Protein AF-A0A959GMM0-F1 (afdb_monomer_lite)

Secondary structure (DSSP, 8-state):
-HHHHHHHHHTSTT--------SSHHHHHHHHSS--PPPHHHHHHHHHHIIIIIHHHHHHHHH--

Foldseek 3Di:
DLQVVLLLQVLPPVDPDDDDDDDDPVVVCSNPPPRDRDDPVRNVVVVCCCVVPPVVVVVVVVVVD

Sequence (65 aa):
KTELAMSFITSFPEVSTVIPGIKTAEQAGRNTSGLMQLDRADHEFLQQLFDDNFQSLLEMMLQAG

pLDDT: mean 92.75, std 5.09, range [65.69, 97.31]

Radius of gyration: 14.18 Å; chains: 1; bounding box: 27×32×32 Å

Structure (mmCIF, N/CA/C/O backbone):
data_AF-A0A959GMM0-F1
#
_entry.id   AF-A0A959GMM0-F1
#
loop_
_atom_site.group_PDB
_atom_site.id
_atom_site.type_symbol
_atom_site.label_atom_id
_atom_site.label_alt_id
_atom_site.label_comp_id
_atom_site.label_asym_id
_atom_site.label_entity_id
_atom_site.label_seq_id
_atom_site.pdbx_PDB_ins_code
_atom_site.Cartn_x
_atom_site.Cartn_y
_atom_site.Cartn_z
_atom_site.occupancy
_atom_site.B_iso_or_equiv
_atom_site.auth_seq_id
_atom_site.auth_comp_id
_atom_site.auth_asym_id
_atom_site.auth_atom_id
_atom_site.pdbx_PDB_model_num
ATOM 1 N N . LYS A 1 1 ? 7.546 -5.825 0.500 1.00 68.94 1 LYS A N 1
ATOM 2 C CA . LYS A 1 1 ? 7.047 -4.562 1.128 1.00 68.94 1 LYS A CA 1
ATOM 3 C C . LYS A 1 1 ? 6.343 -3.631 0.130 1.00 68.94 1 LYS A C 1
ATOM 5 O O . LYS A 1 1 ? 5.722 -2.680 0.572 1.00 68.94 1 LYS A O 1
ATOM 10 N N . THR A 1 2 ? 6.388 -3.906 -1.180 1.00 87.25 2 THR A N 1
ATOM 11 C CA . THR A 1 2 ? 5.595 -3.161 -2.176 1.00 87.25 2 THR A CA 1
ATOM 12 C C . THR A 1 2 ? 4.206 -3.770 -2.347 1.00 87.25 2 THR A C 1
ATOM 14 O O . THR A 1 2 ? 3.245 -3.019 -2.469 1.00 87.25 2 THR A O 1
ATOM 17 N N . GLU A 1 3 ? 4.079 -5.103 -2.253 1.00 91.12 3 GLU A N 1
ATOM 18 C CA . GLU A 1 3 ? 2.782 -5.769 -2.417 1.00 91.12 3 GLU A CA 1
ATOM 19 C C . GLU A 1 3 ? 1.775 -5.324 -1.355 1.00 91.12 3 GLU A C 1
ATOM 21 O O . GLU A 1 3 ? 0.630 -5.064 -1.696 1.00 91.12 3 GLU A O 1
ATOM 26 N N . LEU A 1 4 ? 2.193 -5.168 -0.090 1.00 92.81 4 LEU A N 1
ATOM 27 C CA . LEU A 1 4 ? 1.305 -4.707 0.988 1.00 92.81 4 LEU A CA 1
ATOM 28 C C . LEU A 1 4 ? 0.788 -3.283 0.740 1.00 92.81 4 LEU A C 1
ATOM 30 O O . LEU A 1 4 ? -0.389 -3.021 0.941 1.00 92.81 4 LEU A O 1
ATOM 34 N N . ALA A 1 5 ? 1.649 -2.377 0.269 1.00 92.75 5 ALA A N 1
ATOM 35 C CA . ALA A 1 5 ? 1.240 -1.009 -0.039 1.00 92.75 5 ALA A CA 1
ATOM 36 C C . ALA A 1 5 ? 0.252 -0.968 -1.215 1.00 92.75 5 ALA A C 1
ATOM 38 O O . ALA A 1 5 ? -0.748 -0.261 -1.150 1.00 92.75 5 ALA A O 1
ATOM 39 N N . MET A 1 6 ? 0.504 -1.753 -2.269 1.00 94.25 6 MET A N 1
ATOM 40 C CA . MET A 1 6 ? -0.434 -1.879 -3.390 1.00 94.25 6 MET A CA 1
ATOM 41 C C . MET A 1 6 ? -1.757 -2.498 -2.933 1.00 94.25 6 MET A C 1
ATOM 43 O O . MET A 1 6 ? -2.800 -1.918 -3.201 1.00 94.25 6 MET A O 1
ATOM 47 N N . SER A 1 7 ? -1.696 -3.594 -2.170 1.00 94.06 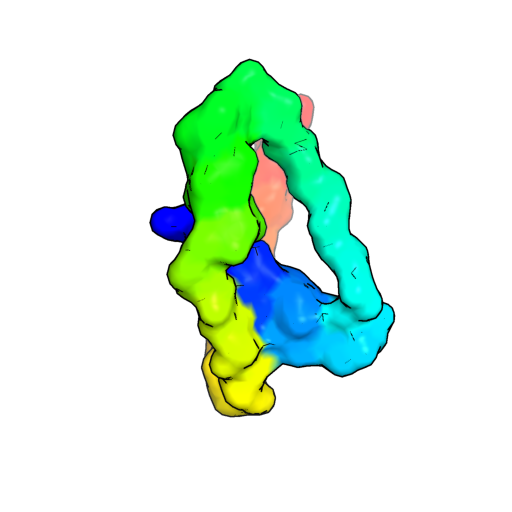7 SER A N 1
ATOM 48 C CA . SER A 1 7 ? -2.854 -4.288 -1.590 1.00 94.06 7 SER A CA 1
ATOM 49 C C . SER A 1 7 ? -3.711 -3.341 -0.757 1.00 94.06 7 SER A C 1
ATOM 51 O O . SER A 1 7 ? -4.913 -3.265 -0.975 1.00 94.06 7 SER A O 1
ATOM 53 N N . PHE A 1 8 ? -3.094 -2.552 0.126 1.00 95.44 8 PHE A N 1
ATOM 54 C CA . PHE A 1 8 ? -3.789 -1.551 0.930 1.00 95.44 8 PHE A CA 1
ATOM 55 C C . PHE A 1 8 ? -4.546 -0.540 0.066 1.00 95.44 8 PHE A C 1
ATOM 57 O O . PHE A 1 8 ? -5.738 -0.341 0.267 1.00 95.44 8 PHE A O 1
ATOM 64 N N . ILE A 1 9 ? -3.895 0.059 -0.936 1.00 94.06 9 ILE A N 1
ATOM 65 C CA . ILE A 1 9 ? -4.538 1.073 -1.788 1.00 94.06 9 ILE A CA 1
ATOM 66 C C . ILE A 1 9 ? -5.658 0.452 -2.638 1.00 94.06 9 ILE A C 1
ATOM 68 O O . ILE A 1 9 ? -6.724 1.044 -2.774 1.00 94.06 9 ILE A O 1
ATOM 72 N N . THR A 1 10 ? -5.446 -0.741 -3.200 1.00 94.06 10 THR A N 1
ATOM 73 C CA . THR A 1 10 ? -6.448 -1.421 -4.041 1.00 94.06 10 THR A CA 1
ATOM 74 C C . THR A 1 10 ? -7.604 -2.038 -3.255 1.00 94.06 10 THR A C 1
ATOM 76 O O . THR A 1 10 ? -8.536 -2.555 -3.868 1.00 94.06 10 THR A O 1
ATOM 79 N N . SER A 1 11 ? -7.533 -2.043 -1.923 1.00 94.56 11 SER A N 1
ATOM 80 C CA . SER A 1 11 ? -8.585 -2.601 -1.066 1.00 94.56 11 SER A CA 1
ATOM 81 C C . SER A 1 11 ? -9.636 -1.569 -0.642 1.00 94.56 11 SER A C 1
ATOM 83 O O . SER A 1 11 ? -10.687 -1.934 -0.123 1.00 94.56 11 SER A O 1
ATOM 85 N N . PHE A 1 12 ? -9.422 -0.285 -0.954 1.00 93.75 12 PHE A N 1
ATOM 86 C CA . PHE A 1 12 ? -10.468 0.731 -0.846 1.00 93.75 12 PHE A CA 1
ATOM 87 C C . PHE A 1 12 ? -11.514 0.541 -1.956 1.00 93.75 12 PHE A C 1
ATOM 89 O O . PHE A 1 12 ? -11.149 0.618 -3.133 1.00 93.75 12 PHE A O 1
ATOM 96 N N . PRO A 1 13 ? -12.807 0.347 -1.630 1.00 91.56 13 PRO A N 1
ATOM 97 C CA . PRO A 1 13 ? -13.861 0.164 -2.632 1.00 91.56 13 PRO A CA 1
ATOM 98 C C . PRO A 1 13 ? -13.977 1.316 -3.641 1.00 91.56 13 PRO A C 1
ATOM 100 O O . PRO A 1 13 ? -14.421 1.116 -4.771 1.00 91.56 13 PRO A O 1
ATOM 103 N N . GLU A 1 14 ? -13.582 2.524 -3.240 1.00 95.06 14 GLU A N 1
ATOM 104 C CA . GLU A 1 14 ? -13.599 3.735 -4.058 1.00 95.06 14 GLU A CA 1
ATOM 105 C C . GLU A 1 14 ? -12.446 3.788 -5.076 1.00 95.06 14 GLU A C 1
ATOM 107 O O . GLU A 1 14 ? -12.482 4.589 -6.015 1.00 95.06 14 GLU A O 1
ATOM 112 N N . VAL A 1 15 ? -11.424 2.940 -4.922 1.00 94.12 15 VAL A N 1
ATOM 113 C CA . VAL A 1 15 ? -10.269 2.867 -5.821 1.00 94.12 15 VAL A CA 1
ATOM 114 C C . VAL A 1 15 ? -10.502 1.783 -6.867 1.00 94.12 15 VAL A C 1
ATOM 116 O O . VAL A 1 15 ? -10.385 0.590 -6.610 1.00 94.12 15 VAL A O 1
ATOM 119 N N . SER A 1 16 ? -10.772 2.201 -8.101 1.00 93.06 16 SER A N 1
ATOM 120 C CA . SER A 1 16 ? -10.969 1.278 -9.224 1.00 93.06 16 SER A CA 1
ATOM 121 C C . SER A 1 16 ? -9.665 0.827 -9.886 1.00 93.06 16 SER A C 1
ATOM 123 O O . SER A 1 16 ? -9.618 -0.231 -10.512 1.00 93.06 16 SER A O 1
ATOM 125 N N . THR A 1 17 ? -8.605 1.638 -9.827 1.00 92.31 17 THR A N 1
ATOM 126 C CA . THR A 1 17 ? -7.322 1.369 -10.494 1.00 92.31 17 THR A CA 1
ATOM 127 C C . THR A 1 17 ? -6.188 2.148 -9.830 1.00 92.31 17 THR A C 1
ATOM 129 O O . THR A 1 17 ? -6.347 3.317 -9.486 1.00 92.31 17 THR A O 1
ATOM 132 N N . VAL A 1 18 ? -5.012 1.522 -9.719 1.00 91.88 18 VAL A N 1
ATOM 133 C CA . VAL A 1 18 ? -3.761 2.154 -9.272 1.00 91.88 18 VAL A CA 1
ATOM 134 C C . VAL A 1 18 ? -2.746 2.099 -10.411 1.00 91.88 18 VAL A C 1
ATOM 136 O O . VAL A 1 18 ? -2.514 1.035 -10.982 1.00 91.88 18 VAL A O 1
ATOM 139 N N . ILE A 1 19 ? -2.128 3.237 -10.741 1.00 91.56 19 ILE A N 1
ATOM 140 C CA . ILE A 1 19 ? -1.096 3.339 -11.786 1.00 91.56 19 ILE A CA 1
ATOM 141 C C . ILE A 1 19 ? 0.236 3.707 -11.116 1.00 91.56 19 ILE A C 1
ATOM 143 O O . ILE A 1 19 ? 0.537 4.892 -10.952 1.00 91.56 19 ILE A O 1
ATOM 147 N N . PRO A 1 20 ? 1.034 2.722 -10.671 1.00 89.31 20 PRO A N 1
ATOM 148 C CA . PRO A 1 20 ? 2.299 2.999 -10.008 1.00 89.31 20 PRO A CA 1
ATOM 149 C C . PRO A 1 20 ? 3.388 3.366 -11.022 1.00 89.31 20 PRO A C 1
ATOM 151 O O . PRO A 1 20 ? 3.430 2.851 -12.140 1.00 89.31 20 PRO A O 1
ATOM 154 N N . GLY A 1 21 ? 4.328 4.219 -10.611 1.00 91.00 21 GLY A N 1
ATOM 155 C CA . GLY A 1 21 ? 5.537 4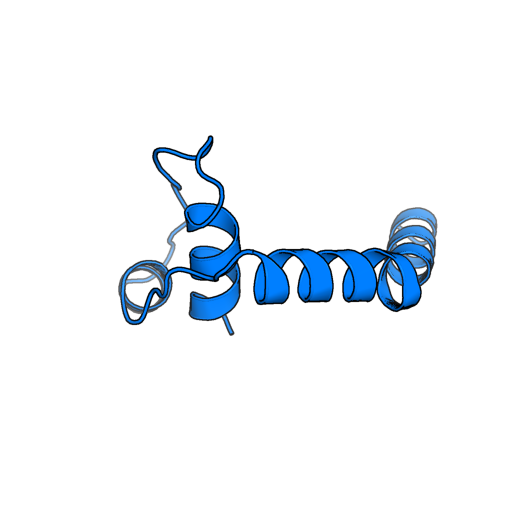.473 -11.392 1.00 91.00 21 GLY A CA 1
ATOM 156 C C . GLY A 1 21 ? 6.403 3.213 -11.493 1.00 91.00 21 GLY A C 1
ATOM 157 O O . GLY A 1 21 ? 6.722 2.592 -10.479 1.00 91.00 21 GLY A O 1
ATOM 158 N N . ILE A 1 22 ? 6.804 2.841 -12.711 1.00 92.62 22 ILE A N 1
ATOM 159 C CA . ILE A 1 22 ? 7.621 1.652 -12.992 1.00 92.62 22 ILE A CA 1
ATOM 160 C C . ILE A 1 22 ? 8.845 2.078 -13.801 1.00 92.62 22 ILE A C 1
ATOM 162 O O . ILE A 1 22 ? 8.720 2.711 -14.847 1.00 92.62 22 ILE A O 1
ATOM 166 N N . LYS A 1 23 ? 10.035 1.716 -13.320 1.00 93.94 23 LYS A N 1
ATOM 167 C CA . LYS A 1 23 ? 11.319 1.949 -14.000 1.00 93.94 23 LYS A CA 1
ATOM 168 C C . LYS A 1 23 ? 12.008 0.652 -14.423 1.00 93.94 23 LYS A C 1
ATOM 170 O O . LYS A 1 23 ? 12.879 0.688 -15.284 1.00 93.94 23 LYS A O 1
ATOM 175 N N . THR A 1 24 ? 11.636 -0.485 -13.831 1.00 95.62 24 THR A N 1
ATOM 176 C CA . THR A 1 24 ? 12.226 -1.799 -14.130 1.00 95.62 24 THR A CA 1
ATOM 177 C C . THR A 1 24 ? 11.156 -2.886 -14.250 1.00 95.62 24 THR A C 1
ATOM 179 O O . THR A 1 24 ? 10.076 -2.781 -13.670 1.00 95.62 24 THR A O 1
ATOM 182 N N . ALA A 1 25 ? 11.464 -3.965 -14.974 1.00 95.06 25 ALA A N 1
ATOM 183 C CA . ALA A 1 25 ? 10.562 -5.114 -15.102 1.00 95.06 25 ALA A CA 1
ATOM 184 C C . ALA A 1 25 ? 10.269 -5.788 -13.747 1.00 95.06 25 ALA A C 1
ATOM 186 O O . ALA A 1 25 ? 9.147 -6.215 -13.493 1.00 95.06 25 ALA A O 1
ATOM 187 N N . GLU A 1 26 ? 11.251 -5.824 -12.842 1.00 93.69 26 GLU A N 1
ATOM 188 C CA . GLU A 1 26 ? 11.059 -6.346 -11.485 1.00 93.69 26 GLU A CA 1
ATOM 189 C C . GLU A 1 26 ? 10.020 -5.528 -10.703 1.00 93.69 26 GLU A C 1
ATOM 191 O O . GLU A 1 26 ? 9.156 -6.096 -10.036 1.00 93.69 26 GLU A O 1
ATOM 196 N N . GLN A 1 27 ? 10.053 -4.194 -10.823 1.00 93.12 27 GLN A N 1
ATOM 197 C CA . GLN A 1 27 ? 9.044 -3.327 -10.208 1.00 93.12 27 GLN A CA 1
ATOM 198 C C . GLN A 1 27 ? 7.652 -3.602 -10.773 1.00 93.12 27 GLN A C 1
ATOM 200 O O . GLN A 1 27 ? 6.697 -3.650 -10.006 1.00 93.12 27 GLN A O 1
ATOM 205 N N . ALA A 1 28 ? 7.535 -3.843 -12.083 1.00 92.62 28 ALA A N 1
ATOM 206 C CA . ALA A 1 28 ? 6.260 -4.228 -12.684 1.00 92.62 28 ALA A CA 1
ATOM 207 C C . ALA A 1 28 ? 5.709 -5.514 -12.047 1.00 92.62 28 ALA A C 1
ATOM 209 O O . ALA A 1 28 ? 4.545 -5.546 -11.650 1.00 92.62 28 ALA A O 1
ATOM 210 N N . GLY A 1 29 ? 6.555 -6.535 -11.868 1.00 92.88 29 GLY A N 1
ATOM 211 C CA . GLY A 1 29 ? 6.178 -7.777 -11.190 1.00 92.88 29 GLY A CA 1
ATOM 212 C C . GLY A 1 29 ? 5.731 -7.544 -9.745 1.00 92.88 29 GLY A C 1
ATOM 213 O O . GLY A 1 29 ? 4.633 -7.943 -9.366 1.00 92.88 29 GLY A O 1
ATOM 214 N N . ARG A 1 30 ? 6.532 -6.822 -8.953 1.00 90.88 30 ARG A N 1
ATOM 215 C CA . ARG A 1 30 ? 6.238 -6.533 -7.535 1.00 90.88 30 ARG A CA 1
ATOM 216 C C . ARG A 1 30 ? 5.021 -5.637 -7.312 1.00 90.88 30 ARG A C 1
ATOM 218 O O . ARG A 1 30 ? 4.425 -5.690 -6.243 1.00 90.88 30 ARG A O 1
ATOM 225 N N . ASN A 1 31 ? 4.672 -4.796 -8.281 1.00 91.75 31 ASN A N 1
ATOM 226 C CA . ASN A 1 31 ? 3.502 -3.923 -8.195 1.00 91.75 31 ASN A CA 1
ATOM 227 C C . ASN A 1 31 ? 2.194 -4.651 -8.540 1.00 91.75 31 ASN A C 1
ATOM 229 O O . ASN A 1 31 ? 1.125 -4.145 -8.217 1.00 91.75 31 ASN A O 1
ATOM 233 N N . THR A 1 32 ? 2.269 -5.794 -9.228 1.00 90.44 32 THR A N 1
ATOM 234 C CA . THR A 1 32 ? 1.094 -6.472 -9.807 1.00 90.44 32 THR A CA 1
ATOM 235 C C . THR A 1 32 ? 0.878 -7.893 -9.294 1.00 90.44 32 THR A C 1
ATOM 237 O O . THR A 1 32 ? -0.219 -8.427 -9.425 1.00 90.44 32 THR A O 1
ATOM 240 N N . SER A 1 33 ? 1.897 -8.517 -8.702 1.00 91.56 33 SER A N 1
ATOM 241 C CA . SER A 1 33 ? 1.839 -9.895 -8.205 1.00 91.56 33 SER A CA 1
ATOM 242 C C . SER A 1 33 ? 1.658 -9.939 -6.690 1.00 91.56 33 SER A C 1
ATOM 244 O O . SER A 1 33 ? 2.116 -9.047 -5.983 1.00 91.56 33 SER A O 1
ATOM 246 N N . GLY A 1 34 ? 1.017 -10.998 -6.185 1.00 89.88 34 GLY A N 1
ATOM 247 C CA . GLY A 1 34 ? 0.860 -11.216 -4.740 1.00 89.88 34 GLY A CA 1
ATOM 248 C C . GLY A 1 34 ? -0.037 -10.194 -4.037 1.00 89.88 34 GLY A C 1
ATOM 249 O O . GLY A 1 34 ? 0.062 -10.046 -2.822 1.00 89.88 34 GLY A O 1
ATOM 250 N N . LEU A 1 35 ? -0.883 -9.484 -4.792 1.00 92.31 35 LEU A N 1
ATOM 251 C CA . LEU A 1 35 ? -1.841 -8.533 -4.240 1.00 92.31 35 LEU A CA 1
ATOM 252 C C . LEU A 1 35 ? -2.947 -9.272 -3.489 1.00 92.31 35 LEU A C 1
ATOM 254 O O . LEU A 1 35 ? -3.467 -10.285 -3.962 1.00 92.31 35 LEU A O 1
ATOM 258 N N . MET A 1 36 ? -3.299 -8.746 -2.325 1.00 91.81 36 MET A N 1
ATOM 259 C CA . MET A 1 36 ? -4.327 -9.290 -1.450 1.00 91.81 36 MET A CA 1
ATOM 260 C C . MET A 1 36 ? -5.397 -8.232 -1.221 1.00 91.81 36 MET A C 1
ATOM 262 O O . MET A 1 36 ? -5.104 -7.039 -1.198 1.00 91.81 36 MET A O 1
ATOM 266 N N . GLN A 1 37 ? -6.636 -8.679 -1.057 1.00 93.00 37 GLN A N 1
ATOM 267 C CA . GLN A 1 37 ? -7.697 -7.816 -0.563 1.00 93.00 37 GLN A CA 1
ATOM 268 C C . GLN A 1 37 ? -7.642 -7.820 0.958 1.00 93.00 37 GLN A C 1
ATOM 270 O O . GLN A 1 37 ? -7.733 -8.886 1.570 1.00 93.00 37 GLN A O 1
ATOM 275 N N . LEU A 1 38 ? -7.435 -6.643 1.540 1.00 94.38 38 LEU A N 1
ATOM 276 C CA . LEU A 1 38 ? -7.473 -6.453 2.980 1.00 94.38 38 LEU A CA 1
ATOM 277 C C . LEU A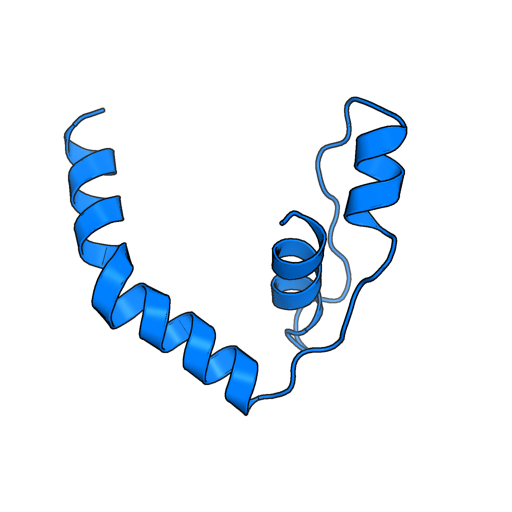 1 38 ? -8.924 -6.345 3.421 1.00 94.38 38 LEU A C 1
ATOM 279 O O . LEU A 1 38 ? -9.744 -5.690 2.775 1.00 94.38 38 LEU A O 1
ATOM 283 N N . ASP A 1 39 ? -9.242 -6.995 4.532 1.00 95.00 39 ASP A N 1
ATOM 284 C CA . ASP A 1 39 ? -10.539 -6.791 5.144 1.00 95.00 39 ASP A CA 1
ATOM 285 C C . ASP A 1 39 ? -10.583 -5.453 5.895 1.00 95.00 39 ASP A C 1
ATOM 287 O O . ASP A 1 39 ? -9.602 -4.714 6.032 1.00 95.00 39 ASP A O 1
ATOM 291 N N . ARG A 1 40 ? -11.776 -5.120 6.381 1.00 93.56 40 ARG A N 1
ATOM 292 C CA . ARG A 1 40 ? -11.999 -3.876 7.108 1.00 93.56 40 ARG A CA 1
ATOM 293 C C . ARG A 1 40 ? -11.163 -3.783 8.392 1.00 93.56 40 ARG A C 1
ATOM 295 O O . ARG A 1 40 ? -10.738 -2.683 8.732 1.00 93.56 40 ARG A O 1
ATOM 302 N N . ALA A 1 41 ? -10.945 -4.892 9.095 1.00 96.12 41 ALA A N 1
ATOM 303 C CA . ALA A 1 41 ? -10.207 -4.886 10.353 1.00 96.12 41 ALA A CA 1
ATOM 304 C C . ALA A 1 41 ? -8.724 -4.575 10.109 1.00 96.12 41 ALA A C 1
ATOM 306 O O . ALA A 1 41 ? -8.153 -3.737 10.806 1.00 96.12 41 ALA A O 1
ATOM 307 N N . ASP A 1 42 ? -8.133 -5.165 9.069 1.00 95.44 42 ASP A N 1
ATOM 308 C CA . ASP A 1 42 ? -6.765 -4.865 8.643 1.00 95.44 42 ASP A CA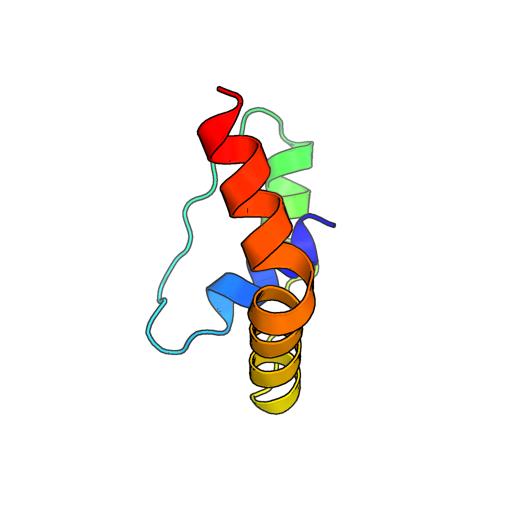 1
ATOM 309 C C . ASP A 1 42 ? -6.621 -3.401 8.197 1.00 95.44 42 ASP A C 1
ATOM 311 O O . ASP A 1 42 ? -5.642 -2.730 8.534 1.00 95.44 42 ASP A O 1
ATOM 315 N N . HIS A 1 43 ? -7.613 -2.869 7.478 1.00 93.88 43 HIS A N 1
ATOM 316 C CA . HIS A 1 43 ? -7.643 -1.457 7.093 1.00 93.88 43 HIS A CA 1
ATOM 317 C C . HIS A 1 43 ? -7.688 -0.502 8.285 1.00 93.88 43 HIS A C 1
ATOM 319 O O . HIS A 1 43 ? -6.973 0.503 8.286 1.00 93.88 43 HIS A O 1
ATOM 325 N N . GLU A 1 44 ? -8.556 -0.776 9.258 1.00 95.75 44 GLU A N 1
ATOM 326 C CA . GLU A 1 44 ? -8.694 0.034 10.470 1.00 95.75 44 GLU A CA 1
ATOM 327 C C . GLU A 1 44 ? -7.412 -0.034 11.305 1.00 95.75 44 GLU A C 1
ATOM 329 O O . GLU A 1 44 ? -6.912 1.001 11.742 1.00 95.75 44 GLU A O 1
ATOM 334 N N . PHE A 1 45 ? -6.817 -1.222 11.435 1.00 96.75 45 PHE A N 1
ATOM 335 C CA . PHE A 1 45 ? -5.543 -1.406 12.125 1.00 96.75 45 PHE A CA 1
ATOM 336 C C . PHE A 1 45 ? -4.410 -0.590 11.490 1.00 96.75 45 PHE A C 1
ATOM 338 O O . PHE A 1 45 ? -3.676 0.102 12.193 1.00 96.75 45 PHE A O 1
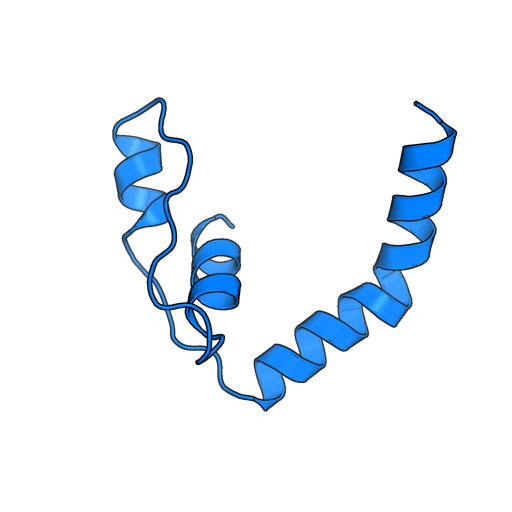ATOM 345 N N . LEU A 1 46 ? -4.261 -0.639 10.162 1.00 95.38 46 LEU A N 1
ATOM 346 C CA . LEU A 1 46 ? -3.197 0.094 9.468 1.00 95.38 46 LEU A CA 1
ATOM 347 C C . LEU A 1 46 ? -3.365 1.617 9.563 1.00 95.38 46 LEU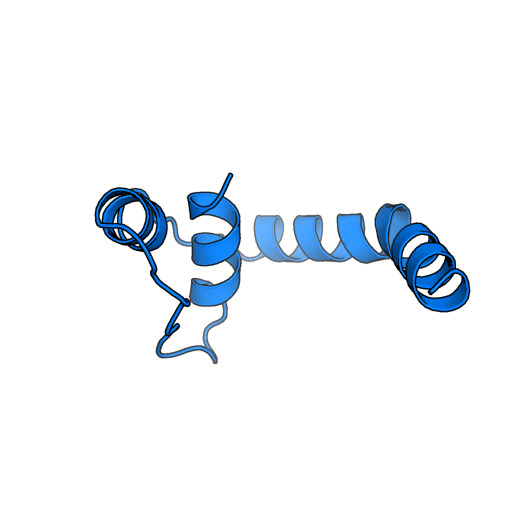 A C 1
ATOM 349 O O . LEU A 1 46 ? -2.362 2.327 9.628 1.00 95.38 46 LEU A O 1
ATOM 353 N N . GLN A 1 47 ? -4.605 2.114 9.590 1.00 94.81 47 GLN A N 1
ATOM 354 C CA . GLN A 1 47 ? -4.892 3.535 9.814 1.00 94.81 47 GLN A CA 1
ATOM 355 C C . GLN A 1 47 ? -4.545 3.954 11.243 1.00 94.81 47 GLN A C 1
ATOM 357 O O . GLN A 1 47 ? -3.780 4.894 11.424 1.00 94.81 47 GLN A O 1
ATOM 362 N N . GLN A 1 48 ? -5.003 3.197 12.243 1.00 97.31 48 GLN A N 1
ATOM 363 C CA . GLN A 1 48 ? -4.675 3.461 13.647 1.00 97.31 48 GLN A CA 1
ATOM 364 C C . GLN A 1 48 ? -3.167 3.436 13.892 1.00 97.31 48 GLN A C 1
ATOM 366 O O . GLN A 1 48 ? -2.631 4.311 14.558 1.00 97.31 48 GLN A O 1
ATOM 371 N N . LEU A 1 49 ? -2.454 2.484 13.286 1.00 96.19 49 LEU A N 1
ATOM 372 C CA . LEU A 1 49 ? -0.999 2.413 13.375 1.00 96.19 49 LEU A CA 1
ATOM 373 C C . LEU A 1 49 ? -0.322 3.678 12.816 1.00 96.19 49 LEU A C 1
ATOM 375 O O . LEU A 1 49 ? 0.697 4.124 13.346 1.00 96.19 49 LEU A O 1
ATOM 379 N N . PHE A 1 50 ? -0.861 4.256 11.739 1.00 96.06 50 PHE A N 1
ATOM 380 C CA . PHE A 1 50 ? -0.365 5.526 11.221 1.00 96.06 50 PHE A CA 1
ATOM 381 C C . PHE A 1 50 ? -0.637 6.671 12.199 1.00 96.06 50 PHE A C 1
ATOM 383 O O . PHE A 1 50 ? 0.311 7.365 12.572 1.00 96.06 50 PHE A O 1
ATOM 390 N N . ASP A 1 51 ? -1.884 6.820 12.638 1.00 96.50 51 ASP A N 1
ATOM 391 C CA . ASP A 1 51 ? -2.321 7.904 13.523 1.00 96.50 51 ASP A CA 1
ATOM 392 C C . ASP A 1 51 ? -1.562 7.878 14.864 1.00 96.50 51 ASP A C 1
ATOM 394 O O . ASP A 1 51 ? -1.020 8.893 15.305 1.00 96.50 51 ASP A O 1
ATOM 398 N N . ASP A 1 52 ? -1.431 6.699 15.477 1.00 96.31 52 ASP A N 1
ATOM 399 C CA . ASP A 1 52 ? -0.851 6.536 16.812 1.00 96.31 52 ASP A CA 1
ATOM 400 C C . ASP A 1 52 ? 0.683 6.604 16.817 1.00 96.31 52 ASP A C 1
ATOM 402 O O . ASP A 1 52 ? 1.289 7.061 17.792 1.00 96.31 52 ASP A O 1
ATOM 406 N N . ASN A 1 53 ? 1.347 6.110 15.763 1.00 95.56 53 ASN A N 1
ATOM 407 C CA . ASN A 1 53 ? 2.796 5.877 15.803 1.00 95.56 53 ASN A CA 1
ATOM 408 C C . ASN A 1 53 ? 3.605 6.621 14.743 1.00 95.56 53 ASN A C 1
ATOM 410 O O . ASN A 1 53 ? 4.782 6.900 14.985 1.00 95.56 53 ASN A O 1
ATOM 414 N N . PHE A 1 54 ? 3.031 6.926 13.580 1.00 95.69 54 PHE A N 1
ATOM 415 C CA . PHE A 1 54 ? 3.806 7.437 12.446 1.00 95.69 54 PHE A CA 1
ATOM 416 C C . PHE A 1 54 ? 3.465 8.865 12.044 1.00 95.69 54 PHE A C 1
ATOM 418 O O . PHE A 1 54 ? 4.319 9.521 11.445 1.00 95.69 54 PHE A O 1
ATOM 425 N N . GLN A 1 55 ? 2.288 9.376 12.403 1.00 96.50 55 GLN A N 1
ATOM 426 C CA . GLN A 1 55 ? 1.876 10.729 12.049 1.00 96.50 55 GLN A CA 1
ATOM 427 C C . GLN A 1 55 ? 2.857 11.776 12.594 1.00 96.50 55 GLN A C 1
ATOM 429 O O . GLN A 1 55 ? 3.406 12.566 11.829 1.00 96.50 55 GLN A O 1
ATOM 434 N N . SER A 1 56 ? 3.154 11.732 13.896 1.00 94.25 56 SER A N 1
ATOM 435 C CA . SER A 1 56 ? 4.088 12.679 14.524 1.00 94.25 56 SER A CA 1
ATOM 436 C C . SER A 1 56 ? 5.500 12.595 13.933 1.00 94.25 56 SER A C 1
ATOM 438 O O . SER A 1 56 ? 6.164 13.613 13.733 1.00 94.25 56 SER A O 1
ATOM 440 N N . LEU A 1 57 ? 5.959 11.385 13.596 1.00 94.50 57 LEU A N 1
ATOM 441 C CA . LEU A 1 57 ? 7.241 11.179 12.929 1.00 94.50 57 LEU A CA 1
ATOM 442 C C . LEU A 1 57 ? 7.255 11.830 11.543 1.00 94.50 57 LEU A C 1
ATOM 444 O O . LEU A 1 57 ? 8.213 12.525 11.207 1.00 94.50 57 LEU A O 1
ATOM 448 N N . LEU A 1 58 ? 6.200 11.626 10.755 1.00 94.75 58 LEU A N 1
ATOM 449 C CA . LEU A 1 58 ? 6.071 12.219 9.429 1.00 94.75 58 LEU A CA 1
ATOM 450 C C . LEU A 1 58 ? 6.065 13.751 9.503 1.00 94.75 58 LEU A C 1
ATOM 452 O O . LEU A 1 58 ? 6.762 14.399 8.725 1.00 94.75 58 LEU A O 1
ATOM 456 N N . GLU A 1 59 ? 5.336 14.329 10.457 1.00 95.75 59 GLU A N 1
ATOM 457 C CA . GLU A 1 59 ? 5.293 15.778 10.682 1.00 95.75 59 GLU A CA 1
ATOM 458 C C . GLU A 1 59 ? 6.682 16.348 11.006 1.00 95.75 59 GLU A C 1
ATOM 460 O O . GLU A 1 59 ? 7.085 17.354 10.419 1.00 95.75 59 GLU A O 1
ATOM 465 N N . MET A 1 60 ? 7.459 15.676 11.863 1.00 95.00 60 MET A N 1
ATOM 466 C CA . MET A 1 60 ? 8.845 16.073 12.146 1.00 95.00 60 MET A CA 1
ATOM 467 C C . MET A 1 60 ? 9.736 16.001 10.899 1.00 95.00 60 MET A C 1
ATOM 469 O O . MET A 1 60 ? 10.558 16.890 10.678 1.00 95.00 60 MET A O 1
ATOM 473 N N . MET A 1 61 ? 9.577 14.967 10.066 1.00 94.94 61 MET A N 1
ATOM 474 C CA . MET A 1 61 ? 10.348 14.829 8.824 1.00 94.94 61 MET A CA 1
ATOM 475 C C . MET A 1 61 ? 10.019 15.936 7.817 1.00 94.94 61 MET A C 1
ATOM 477 O O . MET A 1 61 ? 10.923 16.427 7.147 1.00 94.94 61 MET A O 1
ATOM 481 N N . LEU A 1 62 ? 8.751 16.348 7.730 1.00 93.00 62 LEU A N 1
ATOM 482 C CA . LEU A 1 62 ? 8.309 17.430 6.847 1.00 93.00 62 LEU A CA 1
ATOM 483 C C . LEU A 1 62 ? 8.821 18.805 7.291 1.00 93.00 62 LEU A C 1
ATOM 485 O O . LEU A 1 62 ? 9.086 19.642 6.441 1.00 93.00 62 LEU A O 1
ATOM 489 N N . GLN A 1 63 ? 8.966 19.046 8.597 1.00 91.69 63 GLN A N 1
ATOM 490 C CA . GLN A 1 63 ? 9.503 20.310 9.122 1.00 91.69 63 GLN A CA 1
ATOM 491 C C . GLN A 1 63 ? 11.025 20.435 8.979 1.00 91.69 63 GLN A C 1
ATOM 493 O O . GLN A 1 63 ? 11.559 21.542 9.017 1.00 91.69 63 GLN A O 1
ATOM 498 N N . ALA A 1 64 ? 11.729 19.307 8.868 1.00 84.12 64 ALA A N 1
ATOM 499 C CA . ALA A 1 64 ? 13.182 19.269 8.737 1.00 84.12 64 ALA A CA 1
ATOM 500 C C . ALA A 1 64 ? 13.684 19.445 7.289 1.00 84.12 64 ALA A C 1
ATOM 502 O O . ALA A 1 64 ? 14.891 19.604 7.096 1.00 84.12 64 ALA A O 1
ATOM 503 N N . GLY A 1 65 ? 12.791 19.369 6.295 1.00 65.69 65 GLY A N 1
ATOM 504 C CA . GLY A 1 65 ? 13.087 19.553 4.867 1.00 65.69 65 GLY A CA 1
ATOM 505 C C . GLY A 1 65 ? 12.675 20.925 4.363 1.00 65.69 65 GLY A C 1
ATOM 506 O O . GLY A 1 65 ? 13.428 21.471 3.527 1.00 65.69 65 GLY A O 1
#